Protein AF-A0A383C820-F1 (afdb_monomer_lite)

Foldseek 3Di:
DVVVVVVVVVVVVVVVVCVVPPPDDPPDDDDDDDDDDDDDDDDDDPDDDDDDDPPPDPDPPPPPDFDPDPDQDDAQHKDFAADDPFFDFDFPDPDPPGDRPDGHDHGDIDGRHDDDDDD

Organism: NCBI:txid408172

Sequence (119 aa):
LIVVVLLAFAAAGVWSYIVVTRPAAIQQPTVTPVLLVITPERTSTTVIDVPISDTPVPLQTPTFPPPPAGSLIKTGSYVQVVNTVGGLRLRYEPNLESEVNYLALDYEVFVVQKGPREA

Radius of gyration: 33.17 Å; chains: 1; bounding box: 66×26×99 Å

Secondary structure (DSSP, 8-state):
-HHHHHHHHHHHHHHHHHHHHSPPPP-----PPP----PPPPP--------------------PPPPPTT-S--TT-EEE--S-SS-EEEESSSSTTS-EEEEEPTT-EEE--------

Structure (mmCIF, N/CA/C/O backbone):
data_AF-A0A383C820-F1
#
_entry.id   AF-A0A383C820-F1
#
loop_
_atom_site.group_PDB
_atom_site.id
_atom_site.type_symbol
_atom_site.label_atom_id
_atom_site.label_alt_id
_atom_site.label_comp_id
_atom_site.label_asym_id
_atom_site.label_entity_id
_atom_site.label_seq_id
_atom_site.pdbx_PDB_ins_code
_atom_site.Cartn_x
_atom_site.Cartn_y
_atom_site.Cartn_z
_atom_site.occupancy
_atom_site.B_iso_or_equiv
_atom_site.auth_seq_id
_atom_site.auth_comp_id
_atom_site.auth_asym_id
_atom_site.auth_atom_id
_atom_site.pdbx_PDB_model_num
ATOM 1 N N . LEU A 1 1 ? 37.724 -11.393 -59.179 1.00 87.00 1 LEU A N 1
ATOM 2 C CA . LEU A 1 1 ? 38.737 -10.892 -58.218 1.00 87.00 1 LEU A CA 1
ATOM 3 C C . LEU A 1 1 ? 38.565 -9.397 -57.926 1.00 87.00 1 LEU A C 1
ATOM 5 O O . LEU A 1 1 ? 38.283 -9.061 -56.790 1.00 87.00 1 LEU A O 1
ATOM 9 N N . ILE A 1 2 ? 38.646 -8.513 -58.931 1.00 91.94 2 ILE A N 1
ATOM 10 C CA . ILE A 1 2 ? 38.579 -7.043 -58.751 1.00 91.94 2 ILE A CA 1
ATOM 11 C C . ILE A 1 2 ? 37.302 -6.582 -58.027 1.00 91.94 2 ILE A C 1
ATOM 13 O O . ILE A 1 2 ? 37.380 -5.834 -57.061 1.00 91.94 2 ILE A O 1
ATOM 17 N N . VAL A 1 3 ? 36.133 -7.090 -58.429 1.00 92.69 3 VAL A N 1
ATOM 18 C CA . VAL A 1 3 ? 34.845 -6.751 -57.790 1.00 92.69 3 VAL A CA 1
ATOM 19 C C . VAL A 1 3 ? 34.809 -7.164 -56.314 1.00 92.69 3 VAL A C 1
ATOM 21 O O . VAL A 1 3 ? 34.315 -6.424 -55.474 1.00 92.69 3 VAL A O 1
ATOM 24 N N . VAL A 1 4 ? 35.388 -8.321 -55.983 1.00 93.88 4 VAL A N 1
ATOM 25 C CA . VAL A 1 4 ? 35.444 -8.833 -54.604 1.00 93.88 4 VAL A CA 1
ATOM 26 C C . VAL A 1 4 ? 36.333 -7.944 -53.734 1.00 93.88 4 VAL A C 1
ATOM 28 O 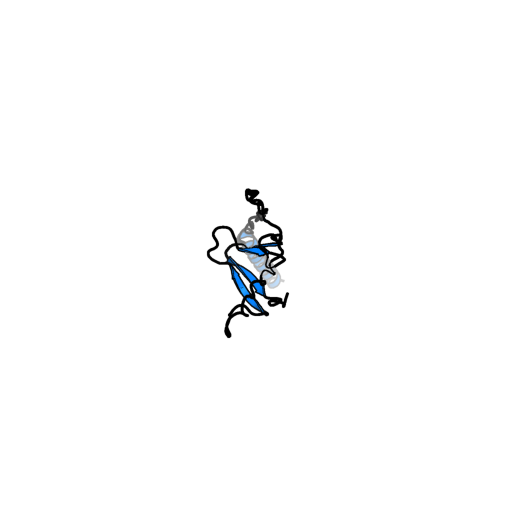O . VAL A 1 4 ? 35.972 -7.632 -52.604 1.00 93.88 4 VAL A O 1
ATOM 31 N N . VAL A 1 5 ? 37.461 -7.478 -54.279 1.00 95.88 5 VAL A N 1
ATOM 32 C CA . VAL A 1 5 ? 38.366 -6.550 -53.586 1.00 95.88 5 VAL A CA 1
ATOM 33 C C . VAL A 1 5 ? 37.680 -5.204 -53.336 1.00 95.88 5 VAL A C 1
ATOM 35 O O . VAL A 1 5 ? 37.741 -4.692 -52.221 1.00 95.88 5 VAL A O 1
ATOM 38 N N . LEU A 1 6 ? 36.961 -4.660 -54.323 1.00 95.06 6 LEU A N 1
ATOM 39 C CA . LEU A 1 6 ? 36.215 -3.406 -54.160 1.00 95.06 6 LEU A CA 1
ATOM 40 C C . LEU A 1 6 ? 35.117 -3.508 -53.092 1.00 95.06 6 LEU A C 1
ATOM 42 O O . LEU A 1 6 ? 34.979 -2.602 -52.272 1.00 95.06 6 LEU A O 1
ATOM 46 N N . LEU A 1 7 ? 34.379 -4.622 -53.055 1.00 95.38 7 LEU A N 1
ATOM 47 C CA . LEU A 1 7 ? 33.364 -4.862 -52.025 1.00 95.38 7 LEU A CA 1
ATOM 48 C C . LEU A 1 7 ? 33.977 -4.974 -50.623 1.00 95.38 7 LEU A C 1
ATOM 50 O O . LEU A 1 7 ? 33.410 -4.441 -49.671 1.00 95.38 7 LEU A O 1
ATOM 54 N N . ALA A 1 8 ? 35.146 -5.607 -50.493 1.00 95.56 8 ALA A N 1
ATOM 55 C CA . ALA A 1 8 ? 35.850 -5.698 -49.216 1.00 95.56 8 ALA A CA 1
ATOM 56 C C . ALA A 1 8 ? 36.293 -4.316 -48.702 1.00 95.56 8 ALA A C 1
ATOM 58 O O . ALA A 1 8 ? 36.104 -4.012 -47.524 1.00 95.56 8 ALA A O 1
ATOM 59 N N . PHE A 1 9 ? 36.811 -3.450 -49.581 1.00 97.12 9 PHE A N 1
ATOM 60 C CA . PHE A 1 9 ? 37.170 -2.075 -49.212 1.00 97.12 9 PHE A CA 1
ATOM 61 C C . PHE A 1 9 ? 35.951 -1.233 -48.829 1.00 97.12 9 PHE A C 1
ATOM 63 O O . PHE A 1 9 ? 36.004 -0.501 -47.841 1.00 97.12 9 PHE A O 1
ATOM 70 N N . ALA A 1 10 ? 34.843 -1.367 -49.561 1.00 96.38 10 ALA A N 1
ATOM 71 C CA . ALA A 1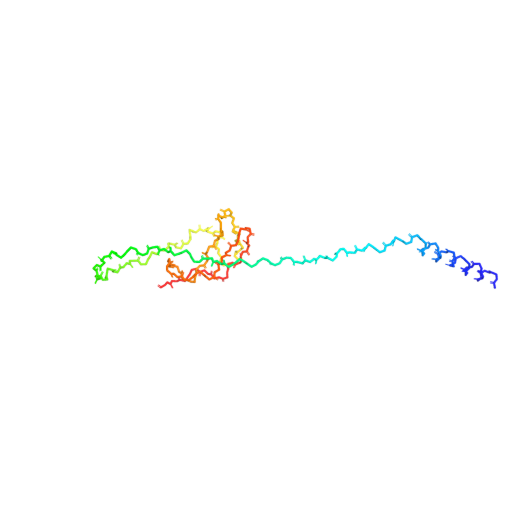 10 ? 33.595 -0.690 -49.219 1.00 96.38 10 ALA A CA 1
ATOM 72 C C . ALA A 1 10 ? 33.075 -1.141 -47.843 1.00 96.38 10 ALA A C 1
ATOM 74 O O . ALA A 1 10 ? 32.744 -0.303 -47.006 1.00 96.38 10 ALA A O 1
ATOM 75 N N . ALA A 1 11 ? 33.076 -2.450 -47.572 1.00 96.00 11 ALA A N 1
ATOM 76 C CA . ALA A 1 11 ? 32.654 -2.999 -46.285 1.00 96.00 11 ALA A CA 1
ATOM 77 C C . ALA A 1 11 ? 33.545 -2.516 -45.129 1.00 96.00 11 ALA A C 1
ATOM 79 O O . ALA A 1 11 ? 33.032 -2.112 -44.086 1.00 96.00 11 ALA A O 1
ATOM 80 N N . ALA A 1 12 ? 34.867 -2.491 -45.326 1.00 96.38 12 ALA A N 1
ATOM 81 C CA . ALA A 1 12 ? 35.808 -1.979 -44.334 1.00 96.38 12 ALA A CA 1
ATOM 82 C C . ALA A 1 12 ? 35.610 -0.477 -44.066 1.00 96.38 12 ALA A C 1
ATOM 84 O O . ALA A 1 12 ? 35.636 -0.049 -42.911 1.00 96.38 12 ALA A O 1
ATOM 85 N N . GLY A 1 13 ? 35.354 0.315 -45.113 1.00 96.44 13 GLY A N 1
ATOM 86 C CA . GLY A 1 13 ? 35.056 1.742 -44.989 1.00 96.44 13 GLY A CA 1
ATOM 87 C C . GLY A 1 13 ? 33.772 2.003 -44.199 1.00 96.44 13 GLY A C 1
ATOM 88 O O . GLY A 1 13 ? 33.776 2.803 -43.264 1.00 96.44 13 GLY A O 1
ATOM 89 N N . VAL A 1 14 ? 32.697 1.273 -44.513 1.00 95.50 14 VAL A N 1
ATOM 90 C CA . VAL A 1 14 ? 31.419 1.361 -43.787 1.00 95.50 14 VAL A CA 1
ATOM 91 C C . VAL A 1 14 ? 31.589 0.943 -42.326 1.00 95.50 14 VAL A C 1
ATOM 93 O O . VAL A 1 14 ? 31.106 1.634 -41.429 1.00 95.50 14 VAL A O 1
ATOM 96 N N . TRP A 1 15 ? 32.320 -0.141 -42.064 1.00 95.25 15 TRP A N 1
ATOM 97 C CA . TRP A 1 15 ? 32.590 -0.598 -40.701 1.00 95.25 15 TRP A CA 1
ATOM 98 C C . TRP A 1 15 ? 33.373 0.440 -39.892 1.00 95.25 15 TRP A C 1
ATOM 100 O O . TRP A 1 15 ? 32.999 0.765 -38.764 1.00 95.25 15 TRP A O 1
ATOM 110 N N . SER A 1 16 ? 34.423 1.014 -40.484 1.00 94.06 16 SER A N 1
ATOM 111 C CA . SER A 1 16 ? 35.210 2.074 -39.853 1.00 94.06 16 SER A CA 1
ATOM 112 C C . SER A 1 16 ? 34.361 3.307 -39.552 1.00 94.06 16 SER A C 1
ATOM 114 O O . SER A 1 16 ? 34.483 3.875 -38.469 1.00 94.06 16 SER A O 1
ATOM 116 N N . TYR A 1 17 ? 33.490 3.709 -40.480 1.00 94.62 17 TYR A N 1
ATOM 117 C CA . TYR A 1 17 ? 32.587 4.838 -40.276 1.00 94.62 17 TYR A CA 1
ATOM 118 C C . TYR A 1 17 ? 31.667 4.601 -39.072 1.00 94.62 17 TYR A C 1
ATOM 120 O O . TYR A 1 17 ? 31.634 5.428 -38.165 1.00 94.62 17 TYR A O 1
ATOM 128 N N . ILE A 1 18 ? 31.021 3.432 -38.995 1.00 92.12 18 ILE A N 1
ATOM 129 C CA . ILE A 1 18 ? 30.123 3.070 -37.886 1.00 92.12 18 ILE A CA 1
ATOM 130 C C . ILE A 1 18 ? 30.851 3.098 -36.535 1.00 92.12 18 ILE A C 1
ATOM 132 O O . ILE A 1 18 ? 30.307 3.595 -35.550 1.00 92.12 18 ILE A O 1
ATOM 136 N N . VAL A 1 19 ? 32.081 2.585 -36.464 1.00 89.19 19 VAL A N 1
ATOM 137 C CA . VAL A 1 19 ? 32.854 2.560 -35.209 1.00 89.19 19 VAL A CA 1
ATOM 138 C C . VAL A 1 19 ? 33.244 3.966 -34.746 1.00 89.19 19 VAL A C 1
ATOM 140 O O . VAL A 1 19 ? 33.298 4.200 -33.538 1.00 89.19 19 VAL A O 1
ATOM 143 N N . VAL A 1 20 ? 33.487 4.894 -35.676 1.00 91.12 20 VAL A N 1
ATOM 144 C CA . VAL A 1 20 ? 33.832 6.291 -35.368 1.00 91.12 20 VAL A CA 1
ATOM 145 C C . VAL A 1 20 ? 32.596 7.106 -34.993 1.00 91.12 20 VAL A C 1
ATOM 147 O O . VAL A 1 20 ? 32.666 7.934 -34.088 1.00 91.12 20 VAL A O 1
ATOM 150 N N . THR A 1 21 ? 31.461 6.880 -35.658 1.00 89.75 21 THR A N 1
ATOM 151 C CA . THR A 1 21 ? 30.247 7.681 -35.444 1.00 89.75 21 THR A CA 1
ATOM 152 C C . THR A 1 21 ? 29.303 7.107 -34.399 1.00 89.75 21 THR A C 1
ATOM 154 O O . THR A 1 21 ? 28.300 7.752 -34.088 1.00 89.75 21 THR A O 1
ATOM 157 N N . ARG A 1 22 ? 29.563 5.904 -33.865 1.00 84.56 22 ARG A N 1
ATOM 158 C CA . ARG A 1 22 ? 28.702 5.333 -32.824 1.00 84.56 22 ARG A CA 1
ATOM 159 C C . ARG A 1 22 ? 28.677 6.280 -31.614 1.00 84.56 22 ARG A C 1
ATOM 161 O O . ARG A 1 22 ? 29.741 6.612 -31.086 1.00 84.56 22 ARG A O 1
ATOM 168 N N . PRO A 1 23 ? 27.495 6.722 -31.159 1.00 77.62 23 PRO A N 1
ATOM 169 C CA . PRO A 1 23 ? 27.403 7.506 -29.940 1.00 77.62 23 PRO A CA 1
ATOM 170 C C . PRO A 1 23 ? 27.957 6.684 -28.772 1.00 77.62 23 PRO A C 1
ATOM 172 O O . PRO A 1 23 ? 27.758 5.467 -28.704 1.00 77.62 23 PRO A O 1
ATOM 175 N N . ALA A 1 24 ? 28.685 7.342 -27.867 1.00 76.56 24 ALA A N 1
ATOM 176 C CA . ALA A 1 24 ? 29.143 6.706 -26.640 1.00 76.56 24 ALA A CA 1
ATOM 177 C C . ALA A 1 24 ? 27.934 6.106 -25.909 1.00 76.56 24 ALA A C 1
ATOM 179 O O . ALA A 1 24 ? 26.873 6.731 -25.853 1.00 76.56 24 ALA A O 1
ATOM 180 N N . ALA A 1 25 ? 28.089 4.890 -25.375 1.00 75.00 25 ALA A N 1
ATOM 181 C CA . ALA A 1 25 ? 27.056 4.288 -24.545 1.00 75.00 25 ALA A CA 1
ATOM 182 C C . ALA A 1 25 ? 26.701 5.286 -23.439 1.00 75.00 25 ALA A C 1
ATOM 184 O O . ALA A 1 25 ? 27.583 5.723 -22.695 1.00 75.00 25 ALA A O 1
ATOM 185 N N . ILE A 1 26 ? 25.431 5.688 -23.376 1.00 71.81 26 ILE A N 1
ATOM 186 C CA . ILE A 1 26 ? 24.963 6.561 -22.308 1.00 71.81 26 ILE A CA 1
ATOM 187 C C . ILE A 1 26 ? 25.214 5.801 -21.011 1.00 71.81 26 ILE A C 1
ATOM 189 O O . ILE A 1 26 ? 24.703 4.695 -20.829 1.00 71.81 26 ILE A O 1
ATOM 193 N N . GLN A 1 27 ? 26.061 6.359 -20.145 1.00 69.44 27 GLN A N 1
ATOM 194 C CA . GLN A 1 27 ? 26.239 5.828 -18.803 1.00 69.44 27 GLN A CA 1
ATOM 195 C C . GLN A 1 27 ? 24.883 5.939 -18.119 1.00 69.44 27 GLN A C 1
ATOM 197 O O . GLN A 1 27 ? 24.437 7.035 -17.787 1.00 69.44 27 GLN A O 1
ATOM 202 N N . GLN A 1 28 ? 24.197 4.807 -17.981 1.00 73.94 28 GLN A N 1
ATOM 203 C CA . GLN A 1 28 ? 22.963 4.752 -17.221 1.00 73.94 28 GLN A CA 1
ATOM 204 C C . GLN A 1 28 ? 23.336 5.110 -15.775 1.00 73.94 28 GLN A C 1
ATOM 206 O O . GLN A 1 28 ? 24.180 4.419 -15.197 1.00 73.94 28 GLN A O 1
ATOM 211 N N . PRO A 1 29 ? 22.786 6.184 -15.189 1.00 72.44 29 PRO A N 1
ATOM 212 C CA . PRO A 1 29 ? 23.069 6.503 -13.801 1.00 72.44 29 PRO A CA 1
ATOM 213 C C . PRO A 1 29 ? 22.591 5.344 -12.921 1.00 72.44 29 PRO A C 1
ATOM 215 O O . PRO A 1 29 ? 21.455 4.884 -13.043 1.00 72.44 29 PRO A O 1
ATOM 218 N N . THR A 1 30 ? 23.464 4.858 -12.040 1.00 78.75 30 THR A N 1
ATOM 219 C CA . THR A 1 30 ? 23.090 3.882 -11.015 1.00 78.75 30 THR A CA 1
ATOM 220 C C . THR A 1 30 ? 22.119 4.555 -10.051 1.00 78.75 30 THR A C 1
ATOM 222 O O . THR A 1 30 ? 22.505 5.437 -9.287 1.00 78.75 30 THR A O 1
ATOM 225 N N . VAL A 1 31 ? 20.845 4.167 -10.106 1.00 77.25 31 VAL A N 1
ATOM 226 C CA . VAL A 1 31 ? 19.815 4.674 -9.195 1.00 77.25 31 VAL A CA 1
ATOM 227 C C . VAL A 1 31 ? 19.867 3.860 -7.904 1.00 77.25 31 VAL A C 1
ATOM 229 O O . VAL A 1 31 ? 19.576 2.665 -7.914 1.00 77.25 31 VAL A O 1
ATOM 232 N N . THR A 1 32 ? 20.232 4.498 -6.792 1.00 83.12 32 THR A N 1
ATOM 233 C CA . THR A 1 32 ? 20.161 3.885 -5.458 1.00 83.12 32 THR A CA 1
ATOM 234 C C . THR A 1 32 ? 18.760 4.109 -4.879 1.00 83.12 32 THR A C 1
ATOM 236 O O . THR A 1 32 ? 18.378 5.265 -4.685 1.00 83.12 32 THR A O 1
ATOM 239 N N . PRO A 1 33 ? 17.971 3.057 -4.595 1.00 76.19 33 PRO A N 1
ATOM 240 C CA . PRO A 1 33 ? 16.674 3.225 -3.948 1.00 76.19 33 PRO A CA 1
ATOM 241 C C . PRO A 1 33 ? 16.852 3.677 -2.490 1.00 76.19 33 PRO A C 1
ATOM 243 O O . PRO A 1 33 ? 17.682 3.132 -1.763 1.00 76.19 33 PRO A O 1
ATOM 246 N N . VAL A 1 34 ? 16.052 4.652 -2.051 1.00 83.00 34 VAL A N 1
ATOM 247 C CA . VAL A 1 34 ? 15.949 5.055 -0.639 1.00 83.00 34 VAL A CA 1
ATOM 248 C C . VAL A 1 34 ? 14.751 4.339 -0.024 1.00 83.00 34 VAL A C 1
ATOM 250 O O . VAL A 1 34 ? 13.624 4.514 -0.481 1.00 83.00 34 VAL A O 1
ATOM 253 N N . LEU A 1 35 ? 14.995 3.538 1.014 1.00 79.19 35 LEU A N 1
ATOM 254 C CA . LEU A 1 35 ? 13.952 2.895 1.811 1.00 79.19 35 LEU A CA 1
ATOM 255 C C . LEU A 1 35 ? 13.732 3.703 3.097 1.00 79.19 35 LEU A C 1
ATOM 257 O O . LEU A 1 35 ? 14.631 3.783 3.932 1.00 79.19 35 LEU A O 1
ATOM 261 N N . LEU A 1 36 ? 12.541 4.282 3.261 1.00 82.44 36 LEU A N 1
ATOM 262 C CA . LEU A 1 36 ? 12.117 4.949 4.493 1.00 82.44 36 LEU A CA 1
ATOM 263 C C . LEU A 1 36 ? 11.177 4.018 5.268 1.00 82.44 36 LEU A C 1
ATOM 265 O O . LEU A 1 36 ? 10.077 3.727 4.807 1.00 82.44 36 LEU A O 1
ATOM 269 N N . VAL A 1 37 ? 11.607 3.562 6.445 1.00 81.06 37 VAL A N 1
ATOM 270 C CA . VAL A 1 37 ? 10.762 2.797 7.372 1.00 81.06 37 VAL A CA 1
ATOM 271 C C . VAL A 1 37 ? 10.200 3.765 8.408 1.00 81.06 37 VAL A C 1
ATOM 273 O O . VAL A 1 37 ? 10.955 4.337 9.191 1.00 81.06 37 VAL A O 1
ATOM 276 N N . ILE A 1 38 ? 8.882 3.964 8.402 1.00 76.50 38 ILE A N 1
ATOM 277 C CA . ILE A 1 38 ? 8.180 4.775 9.403 1.00 76.50 38 ILE A CA 1
ATOM 278 C C . ILE A 1 38 ? 7.605 3.818 10.445 1.00 76.50 38 ILE A C 1
ATOM 280 O O . ILE A 1 38 ? 6.656 3.087 10.169 1.00 76.50 38 ILE A O 1
ATOM 284 N N . THR A 1 39 ? 8.179 3.813 11.645 1.00 80.31 39 THR A N 1
ATOM 285 C CA . THR A 1 39 ? 7.609 3.083 12.781 1.00 80.31 39 THR A CA 1
ATOM 286 C C . THR A 1 39 ? 6.509 3.942 13.408 1.00 80.31 39 THR A C 1
ATOM 288 O O . THR A 1 39 ? 6.788 5.085 13.774 1.00 80.31 39 THR A O 1
ATOM 291 N N . PRO A 1 40 ? 5.267 3.448 13.552 1.00 69.06 40 PRO A N 1
ATOM 292 C CA . PRO A 1 40 ? 4.223 4.203 14.232 1.00 69.06 40 PRO A CA 1
ATOM 293 C C . PRO A 1 40 ? 4.568 4.347 15.721 1.00 69.06 40 PRO A C 1
ATOM 295 O O . PRO A 1 40 ? 4.711 3.353 16.433 1.00 69.06 40 PRO A O 1
ATOM 298 N N . GLU A 1 41 ? 4.686 5.582 16.208 1.00 74.75 41 GLU A N 1
ATOM 299 C CA . GLU A 1 41 ? 4.826 5.840 17.643 1.00 74.75 41 GLU A CA 1
ATOM 300 C C . GLU A 1 41 ? 3.488 5.628 18.363 1.00 74.75 41 GLU A C 1
ATOM 302 O O . GLU A 1 41 ? 2.423 6.052 17.900 1.00 74.75 41 GLU A O 1
ATOM 307 N N . ARG A 1 42 ? 3.540 4.976 19.530 1.00 61.16 42 ARG A N 1
ATOM 308 C CA . ARG A 1 42 ? 2.402 4.898 20.450 1.00 61.16 42 ARG A CA 1
ATOM 309 C C . ARG A 1 42 ? 2.328 6.211 21.227 1.00 61.16 42 ARG A C 1
ATOM 311 O O . ARG A 1 42 ? 3.229 6.526 21.999 1.00 61.16 42 ARG A O 1
ATOM 318 N N . THR A 1 43 ? 1.254 6.973 21.050 1.00 66.12 43 THR A N 1
ATOM 319 C CA . THR A 1 43 ? 0.960 8.108 21.930 1.00 66.12 43 THR A CA 1
ATOM 320 C C . THR A 1 43 ? 0.483 7.559 23.272 1.00 66.12 43 THR A C 1
ATOM 322 O O . THR A 1 43 ? -0.520 6.853 23.321 1.00 66.12 43 THR A O 1
ATOM 325 N N . SER A 1 44 ? 1.205 7.855 24.354 1.00 55.19 44 SER A N 1
ATOM 326 C CA . SER A 1 44 ? 0.748 7.534 25.707 1.00 55.19 44 SER A CA 1
ATOM 327 C C . SER A 1 44 ? -0.439 8.433 26.048 1.00 55.19 44 SER A C 1
ATOM 329 O O . SER A 1 44 ? -0.288 9.648 26.176 1.00 55.19 44 SER A O 1
ATOM 331 N N . THR A 1 45 ? -1.634 7.856 26.142 1.00 69.06 45 THR A N 1
ATOM 332 C CA . THR A 1 45 ? -2.798 8.547 26.694 1.00 69.06 45 THR A CA 1
ATOM 333 C C . THR A 1 45 ? -2.661 8.542 28.212 1.00 69.06 45 THR A C 1
ATOM 335 O O . THR A 1 45 ? -2.576 7.478 28.821 1.00 69.06 45 THR A O 1
ATOM 338 N N . THR A 1 46 ? -2.621 9.722 28.835 1.00 63.28 46 THR A N 1
ATOM 339 C CA . THR A 1 46 ? -2.670 9.843 30.297 1.00 63.28 46 THR A CA 1
ATOM 340 C C . THR A 1 46 ? -3.968 9.220 30.797 1.00 63.28 46 THR A C 1
ATOM 342 O O . THR A 1 46 ? -5.044 9.787 30.608 1.00 63.28 46 THR A O 1
ATOM 345 N N . VAL A 1 47 ? -3.866 8.050 31.424 1.00 65.88 47 VAL A N 1
ATOM 346 C CA . VAL A 1 47 ? -4.986 7.415 32.119 1.00 65.88 47 VAL A CA 1
ATOM 347 C C . VAL A 1 47 ? -5.246 8.233 33.379 1.00 65.88 47 VAL A C 1
ATOM 349 O O . VAL A 1 47 ? -4.453 8.216 34.319 1.00 65.88 47 VAL A O 1
ATOM 352 N N . ILE A 1 48 ? -6.324 9.013 33.373 1.00 68.81 48 ILE A N 1
ATOM 353 C CA . ILE A 1 48 ? -6.848 9.633 34.589 1.00 68.81 48 ILE A CA 1
ATOM 354 C C . ILE A 1 48 ? -7.653 8.543 35.289 1.00 68.81 48 ILE A C 1
ATOM 356 O O . ILE A 1 48 ? -8.695 8.129 34.785 1.00 68.81 48 ILE A O 1
ATOM 360 N N . ASP A 1 49 ? -7.139 8.063 36.418 1.00 57.44 49 ASP A N 1
ATOM 361 C CA . ASP A 1 49 ? -7.797 7.057 37.249 1.00 57.44 49 ASP A CA 1
ATOM 362 C C . ASP A 1 49 ? -9.015 7.702 37.931 1.00 57.44 49 ASP A C 1
ATOM 364 O O . ASP A 1 49 ? -8.915 8.363 38.967 1.00 57.44 49 ASP A O 1
ATOM 368 N N . VAL A 1 50 ? -10.171 7.620 37.271 1.00 67.69 50 VAL A N 1
ATOM 369 C CA . VAL A 1 50 ? -11.464 7.951 37.871 1.00 67.69 50 VAL A CA 1
ATOM 370 C C . VAL A 1 50 ? -12.004 6.650 38.459 1.00 67.69 50 VAL A C 1
ATOM 372 O O . VAL A 1 50 ? -12.117 5.682 37.708 1.00 67.69 50 VAL A O 1
ATOM 375 N N . PRO A 1 51 ? -12.369 6.592 39.754 1.00 62.44 51 PRO A N 1
ATOM 376 C CA . PRO A 1 51 ? -12.966 5.394 40.328 1.00 62.44 51 PRO A CA 1
ATOM 377 C C . PRO A 1 51 ? -14.299 5.108 39.626 1.00 62.44 51 PRO A C 1
ATOM 379 O O . PRO A 1 51 ? -15.317 5.750 39.895 1.00 62.44 51 PRO A O 1
ATOM 382 N N . ILE A 1 52 ? -14.280 4.154 38.698 1.00 64.12 52 ILE A N 1
ATOM 383 C CA . ILE A 1 52 ? -15.472 3.607 38.062 1.00 64.12 52 ILE A CA 1
ATOM 384 C C . ILE A 1 52 ? -16.062 2.547 38.991 1.00 64.12 52 ILE A C 1
ATOM 386 O O . ILE A 1 52 ? -15.393 1.620 39.439 1.00 64.12 52 ILE A O 1
ATOM 390 N N . SER A 1 53 ? -17.332 2.721 39.348 1.00 65.50 53 SER A N 1
ATOM 391 C CA . SER A 1 53 ? -18.105 1.674 40.003 1.00 65.50 53 SER A CA 1
ATOM 392 C C . SER A 1 53 ? -18.427 0.625 38.941 1.00 65.50 53 SER A C 1
ATOM 394 O O . SER A 1 53 ? -19.245 0.885 38.058 1.00 65.50 53 SER A O 1
ATOM 396 N N . ASP A 1 54 ? -17.763 -0.531 39.009 1.00 58.28 54 ASP A N 1
ATOM 397 C CA . ASP A 1 54 ? -17.974 -1.679 38.120 1.00 58.28 54 ASP A CA 1
ATOM 398 C C . ASP A 1 54 ? -19.354 -2.311 38.357 1.00 58.28 54 ASP A C 1
ATOM 400 O O . ASP A 1 54 ? -19.505 -3.391 38.928 1.00 58.28 54 ASP A O 1
ATOM 404 N N . THR A 1 55 ? -20.402 -1.628 37.906 1.00 67.94 55 THR A N 1
ATOM 405 C CA . THR A 1 55 ? -21.617 -2.309 37.471 1.00 67.94 55 THR A CA 1
ATOM 406 C C . THR A 1 55 ? -21.467 -2.496 35.965 1.00 67.94 55 THR A C 1
ATOM 408 O O . THR A 1 55 ? -21.454 -1.486 35.258 1.00 67.94 55 THR A O 1
ATOM 411 N N . PRO A 1 56 ? -21.327 -3.729 35.439 1.00 56.50 56 PRO A N 1
ATOM 412 C CA . PRO A 1 56 ? -21.289 -3.957 34.002 1.00 56.50 56 PRO A CA 1
ATOM 413 C C . PRO A 1 56 ? -22.657 -3.588 33.425 1.00 56.50 56 PRO A C 1
ATOM 415 O O . PRO A 1 56 ? -23.582 -4.397 33.373 1.00 56.50 56 PRO A O 1
ATOM 418 N N . VAL A 1 57 ? -22.809 -2.329 33.025 1.00 65.75 57 VAL A N 1
ATOM 419 C CA . VAL A 1 57 ? -23.889 -1.923 32.138 1.00 65.75 57 VAL A CA 1
ATOM 420 C C . VAL A 1 57 ? -23.546 -2.559 30.794 1.00 65.75 57 VAL A C 1
ATOM 422 O O . VAL A 1 57 ? -22.439 -2.325 30.307 1.00 65.75 57 VAL A O 1
ATOM 425 N N . PRO A 1 58 ? -24.423 -3.382 30.194 1.00 58.09 58 PRO A N 1
ATOM 426 C CA . PRO A 1 58 ? -24.199 -3.882 28.848 1.00 58.09 58 PRO A CA 1
ATOM 427 C C . PRO A 1 58 ? -24.119 -2.675 27.915 1.00 58.09 58 PRO A C 1
ATOM 429 O O . PRO A 1 58 ? -25.132 -2.079 27.543 1.00 58.09 58 PRO A O 1
ATOM 432 N N . LEU A 1 59 ? -22.895 -2.262 27.594 1.00 61.50 59 LEU A N 1
ATOM 433 C CA . LEU A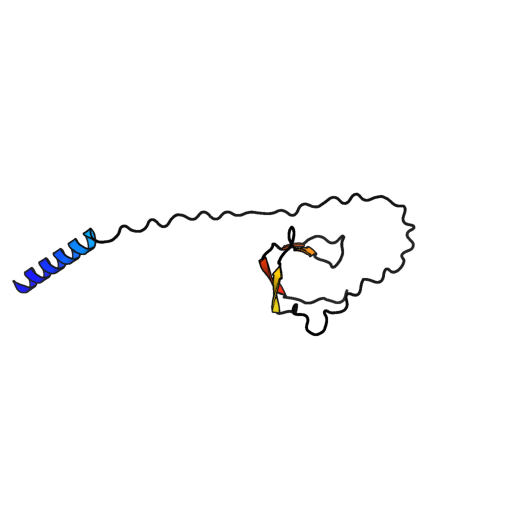 1 59 ? -22.659 -1.233 26.606 1.00 61.50 59 LEU A CA 1
ATOM 434 C C . LEU A 1 59 ? -23.027 -1.873 25.276 1.00 61.50 59 LEU A C 1
ATOM 436 O O . LEU A 1 59 ? -22.406 -2.848 24.857 1.00 61.50 59 LEU A O 1
ATOM 440 N N . GLN A 1 60 ? -24.092 -1.373 24.657 1.00 57.50 60 GLN A N 1
ATOM 441 C CA . GLN A 1 60 ? -24.461 -1.791 23.315 1.00 57.50 60 GLN A CA 1
ATOM 442 C C . GLN A 1 60 ? -23.235 -1.569 22.431 1.00 57.50 60 GLN A C 1
ATOM 444 O O . GLN A 1 60 ? -22.787 -0.429 22.282 1.00 57.50 60 GLN A O 1
ATOM 449 N N . THR A 1 61 ? -22.668 -2.649 21.889 1.00 58.50 61 THR A N 1
ATOM 450 C CA . THR A 1 61 ? -21.629 -2.549 20.867 1.00 58.50 61 THR A CA 1
ATOM 451 C C . THR A 1 61 ? -22.167 -1.600 19.804 1.00 58.50 61 THR A C 1
ATOM 453 O O . THR A 1 61 ? -23.279 -1.847 19.317 1.00 58.50 61 THR A O 1
ATOM 456 N N . PRO A 1 62 ? -21.468 -0.495 19.479 1.00 53.12 62 PRO A N 1
ATOM 457 C CA . PRO A 1 62 ? -21.945 0.437 18.475 1.00 53.12 62 PRO A CA 1
ATOM 458 C C . PRO A 1 62 ? -22.152 -0.351 17.187 1.00 53.12 62 PRO A C 1
ATOM 460 O O . PRO A 1 62 ? -21.204 -0.762 16.520 1.00 53.12 62 PRO A O 1
ATOM 463 N N . THR A 1 63 ? -23.418 -0.625 16.881 1.00 55.19 63 THR A N 1
ATOM 464 C CA . THR A 1 63 ? -23.796 -1.322 15.665 1.00 55.19 63 THR A CA 1
ATOM 465 C C . THR A 1 63 ? -23.650 -0.277 14.583 1.00 55.19 63 THR A C 1
ATOM 467 O O . THR A 1 63 ? -24.534 0.557 14.391 1.00 55.19 63 THR A O 1
ATOM 470 N N . PHE A 1 64 ? -22.486 -0.249 13.936 1.00 54.50 64 PHE A N 1
ATOM 471 C CA . PHE A 1 64 ? -22.343 0.545 12.731 1.00 54.50 64 PHE A CA 1
ATOM 472 C C . PHE A 1 64 ? -23.346 -0.019 11.728 1.00 54.50 64 PHE A C 1
ATOM 474 O O . PHE A 1 64 ? -23.230 -1.196 11.369 1.00 54.50 64 PHE A O 1
ATOM 481 N N . PRO A 1 65 ? -24.355 0.767 11.308 1.00 59.12 65 PRO A N 1
ATOM 482 C CA . PRO A 1 65 ? -25.263 0.300 10.284 1.00 59.12 65 PRO A CA 1
ATOM 483 C C . PRO A 1 65 ? -24.416 -0.083 9.067 1.00 59.12 65 PRO A C 1
ATOM 485 O O . PRO A 1 65 ? -23.420 0.598 8.782 1.00 59.12 65 PRO A O 1
ATOM 488 N N . PRO A 1 66 ? -24.765 -1.175 8.364 1.00 61.50 66 PRO A N 1
ATOM 489 C CA . PRO A 1 66 ? -24.064 -1.535 7.147 1.00 61.50 66 PRO A CA 1
ATOM 490 C C . PRO A 1 66 ? -23.985 -0.300 6.240 1.00 61.50 66 PRO A C 1
ATOM 492 O O . PRO A 1 66 ? -24.938 0.490 6.211 1.00 61.50 66 PRO A O 1
ATOM 495 N N . PRO A 1 67 ? -22.854 -0.096 5.536 1.00 63.22 67 PRO A N 1
ATOM 496 C CA . PRO A 1 67 ? -22.674 1.069 4.685 1.00 63.22 67 PRO A CA 1
ATOM 497 C C . PRO A 1 67 ? -23.918 1.276 3.810 1.00 63.22 67 PRO A C 1
ATOM 499 O O . PRO A 1 67 ? -24.435 0.280 3.289 1.00 63.22 67 PRO A O 1
ATOM 502 N N . PRO A 1 68 ? -24.410 2.520 3.644 1.00 66.75 68 PRO A N 1
ATOM 503 C CA . PRO A 1 68 ? -25.627 2.796 2.889 1.00 66.75 68 PRO A CA 1
ATOM 504 C C . PRO A 1 68 ? -25.638 2.061 1.548 1.00 66.75 68 PRO A C 1
ATOM 506 O O . PRO A 1 68 ? -24.590 1.903 0.911 1.00 66.75 68 PRO A O 1
ATOM 509 N N . ALA A 1 69 ? -26.812 1.614 1.099 1.00 58.41 69 ALA A N 1
ATOM 510 C CA . ALA A 1 69 ? -26.951 0.986 -0.210 1.00 58.41 69 ALA A CA 1
ATOM 511 C C . ALA A 1 69 ? -26.371 1.921 -1.289 1.00 58.41 69 ALA A C 1
ATOM 513 O O . ALA A 1 69 ? -26.854 3.032 -1.480 1.00 58.41 69 ALA A O 1
ATOM 514 N N . GLY A 1 70 ? -25.290 1.485 -1.947 1.00 61.31 70 GLY A N 1
ATOM 515 C CA . GLY A 1 70 ? -24.510 2.327 -2.865 1.00 61.31 70 GLY A CA 1
ATOM 516 C C . GLY A 1 70 ? -23.138 2.771 -2.346 1.00 61.31 70 GLY A C 1
ATOM 517 O O . GLY A 1 70 ? -22.434 3.467 -3.071 1.00 61.31 70 GLY A O 1
ATOM 518 N N . SER A 1 71 ? -22.717 2.342 -1.150 1.00 70.19 71 SER A N 1
ATOM 519 C CA . SER A 1 71 ? -21.346 2.558 -0.671 1.00 70.19 71 SER A CA 1
ATOM 520 C C . SER A 1 71 ? -20.325 2.092 -1.710 1.00 70.19 71 SER A C 1
ATOM 522 O O . SER A 1 71 ? -20.413 0.977 -2.229 1.00 70.19 71 SER A O 1
ATOM 524 N N . LEU A 1 72 ? -19.354 2.953 -2.007 1.00 73.19 72 LEU A N 1
ATOM 525 C CA . LEU A 1 72 ? -18.284 2.689 -2.972 1.00 73.19 72 LEU A CA 1
ATOM 526 C C . LEU A 1 72 ? -17.253 1.683 -2.427 1.00 73.19 72 LEU A C 1
ATOM 528 O O . LEU A 1 72 ? -16.524 1.051 -3.194 1.00 73.19 72 LEU A O 1
ATOM 532 N N . ILE A 1 73 ? -17.221 1.498 -1.104 1.00 82.69 73 ILE A N 1
ATOM 533 C CA . ILE A 1 73 ? -16.302 0.593 -0.414 1.00 82.69 73 ILE A CA 1
ATOM 534 C C . ILE A 1 73 ? -16.988 -0.766 -0.262 1.00 82.69 73 ILE A C 1
ATOM 536 O O . ILE A 1 73 ? -17.791 -0.982 0.648 1.00 82.69 73 ILE A O 1
ATOM 540 N N . LYS A 1 74 ? -16.688 -1.678 -1.188 1.00 85.19 74 LYS A N 1
ATOM 541 C CA . LYS A 1 74 ? -17.183 -3.059 -1.221 1.00 85.19 74 LYS A CA 1
ATOM 542 C C . LYS A 1 74 ? -16.018 -4.003 -1.465 1.00 85.19 74 LYS A C 1
ATOM 544 O O . LYS A 1 74 ? -14.968 -3.577 -1.930 1.00 85.19 74 LYS A O 1
ATOM 549 N N . THR A 1 75 ? -16.199 -5.289 -1.185 1.00 88.12 75 THR A N 1
ATOM 550 C CA . THR A 1 75 ? -15.200 -6.300 -1.546 1.00 88.12 75 THR A CA 1
ATOM 551 C C . THR A 1 75 ? -14.877 -6.235 -3.041 1.00 88.12 75 THR A C 1
ATOM 553 O O . THR A 1 75 ? -15.781 -6.154 -3.869 1.00 88.12 75 THR A O 1
ATOM 556 N N . GLY A 1 76 ? -13.588 -6.243 -3.375 1.00 88.75 76 GLY A N 1
ATOM 557 C CA . GLY A 1 76 ? -13.066 -6.055 -4.727 1.00 88.75 76 GLY A CA 1
ATOM 558 C C . GLY A 1 76 ? -12.871 -4.593 -5.141 1.00 88.75 76 GLY A C 1
ATOM 559 O O . GLY A 1 76 ? -12.195 -4.349 -6.136 1.00 88.75 76 GLY A O 1
ATOM 560 N N . SER A 1 77 ? -13.404 -3.619 -4.394 1.00 89.62 77 SER A N 1
ATOM 561 C CA . SER A 1 77 ? -13.157 -2.201 -4.671 1.00 89.62 77 SER A CA 1
ATOM 562 C C . SER A 1 77 ? -11.708 -1.828 -4.373 1.00 89.62 77 SER A C 1
ATOM 564 O O . SER A 1 77 ? -11.122 -2.285 -3.388 1.00 89.62 77 SER A O 1
ATOM 566 N N . TYR A 1 78 ? -11.174 -0.923 -5.191 1.00 92.19 78 TYR A N 1
ATOM 567 C CA . TYR A 1 78 ? -9.951 -0.190 -4.894 1.00 92.19 78 TYR A CA 1
ATOM 568 C C . TYR A 1 78 ? -10.311 1.098 -4.159 1.00 92.19 78 TYR A C 1
ATOM 570 O O . TYR A 1 78 ? -11.185 1.844 -4.602 1.00 92.19 78 TYR A O 1
ATOM 578 N N . VAL A 1 79 ? -9.650 1.349 -3.036 1.00 91.88 79 VAL A N 1
ATOM 579 C CA . VAL A 1 79 ? -9.835 2.554 -2.222 1.00 91.88 79 VAL A CA 1
ATOM 580 C C . VAL A 1 79 ? -8.500 3.257 -2.060 1.00 91.88 79 VAL A C 1
ATOM 582 O O . VAL A 1 79 ? -7.482 2.600 -1.864 1.00 91.88 79 VAL A O 1
ATOM 585 N N . GLN A 1 80 ? -8.504 4.583 -2.154 1.00 92.94 80 GLN A N 1
ATOM 586 C CA . GLN A 1 80 ? -7.312 5.399 -1.964 1.00 92.94 80 GLN A CA 1
ATOM 587 C C . GLN A 1 80 ? -7.436 6.204 -0.675 1.00 92.94 80 GLN A C 1
ATOM 589 O O . GLN A 1 80 ? -8.472 6.824 -0.423 1.00 92.94 80 GLN A O 1
ATOM 594 N N . VAL A 1 81 ? -6.374 6.208 0.124 1.00 91.62 81 VAL A N 1
ATOM 595 C CA . VAL A 1 81 ? -6.251 7.093 1.283 1.00 91.62 81 VAL A CA 1
ATOM 596 C C . VAL A 1 81 ? -5.830 8.470 0.784 1.00 91.62 81 VAL A C 1
ATOM 598 O O . VAL A 1 81 ? -4.864 8.587 0.039 1.00 91.62 81 VAL A O 1
ATOM 601 N N . VAL A 1 82 ? -6.563 9.519 1.147 1.00 92.81 82 VAL A N 1
ATOM 602 C CA . VAL A 1 82 ? -6.275 10.891 0.706 1.00 92.81 82 VAL A CA 1
ATOM 603 C C . VAL A 1 82 ? -6.499 11.876 1.845 1.00 92.81 82 VAL A C 1
ATOM 605 O O . VAL A 1 82 ? -7.396 11.680 2.666 1.00 92.81 82 VAL A O 1
ATOM 608 N N . ASN A 1 83 ? -5.731 12.968 1.840 1.00 91.38 83 ASN A N 1
ATOM 609 C CA . ASN A 1 83 ? -5.879 14.105 2.751 1.00 91.38 83 ASN A CA 1
ATOM 610 C C . ASN A 1 83 ? -5.837 13.720 4.241 1.00 91.38 83 ASN A C 1
ATOM 612 O O . ASN A 1 83 ? -6.640 14.223 5.034 1.00 91.38 83 ASN A O 1
ATOM 616 N N . THR A 1 84 ? -4.918 12.837 4.639 1.00 88.94 84 THR A N 1
ATOM 617 C CA . THR A 1 84 ? -4.740 12.462 6.046 1.00 88.94 84 THR A CA 1
ATOM 618 C C . THR A 1 84 ? -3.539 13.190 6.654 1.00 88.94 84 THR A C 1
ATOM 620 O O . THR A 1 84 ? -2.439 13.205 6.117 1.00 88.94 84 THR A O 1
ATOM 623 N N . VAL A 1 85 ? -3.716 13.799 7.829 1.00 81.75 85 VAL A N 1
ATOM 624 C CA . VAL A 1 85 ? -2.669 14.600 8.505 1.00 81.75 85 VAL A CA 1
ATOM 625 C C . VAL A 1 85 ? -1.724 13.695 9.320 1.00 81.75 85 VAL A C 1
ATOM 627 O O . VAL A 1 85 ? -1.435 13.955 10.485 1.00 81.75 85 VAL A O 1
ATOM 630 N N . GLY A 1 86 ? -1.291 12.576 8.731 1.00 83.25 86 GLY A N 1
ATOM 631 C CA . GLY A 1 86 ? -0.433 11.581 9.395 1.00 83.25 86 GLY A CA 1
ATOM 632 C C . GLY A 1 86 ? -0.797 10.115 9.145 1.00 83.25 86 GLY A C 1
ATOM 633 O O . GLY A 1 86 ? -0.346 9.257 9.902 1.00 83.25 86 GLY A O 1
ATOM 634 N N . GLY A 1 87 ? -1.601 9.823 8.120 1.00 88.38 87 GLY A N 1
ATOM 635 C CA . GLY A 1 87 ? -1.994 8.466 7.745 1.00 88.38 87 GLY A CA 1
ATOM 636 C C . GLY A 1 87 ? -3.303 7.980 8.375 1.00 88.38 87 GLY A C 1
ATOM 637 O O . GLY A 1 87 ? -3.783 8.494 9.392 1.00 88.38 87 GLY A O 1
ATOM 638 N N . LEU A 1 88 ? -3.876 6.937 7.775 1.00 91.31 88 LEU A N 1
ATOM 639 C CA . LEU A 1 88 ? -5.039 6.210 8.278 1.00 91.31 88 LEU A CA 1
ATOM 640 C C . LEU A 1 88 ? -4.580 4.987 9.090 1.00 91.31 88 LEU A C 1
ATOM 642 O O . LEU A 1 88 ? -3.964 4.064 8.564 1.00 91.31 88 LEU A O 1
ATOM 646 N N . ARG A 1 89 ? -4.908 4.953 10.385 1.00 90.38 89 ARG A N 1
ATOM 647 C CA . ARG A 1 89 ? -4.588 3.823 11.273 1.00 90.38 89 ARG A CA 1
ATOM 648 C C . ARG A 1 89 ? -5.627 2.712 11.116 1.00 90.38 89 ARG A C 1
ATOM 650 O O . ARG A 1 89 ? -6.777 2.890 11.513 1.00 90.38 89 ARG A O 1
ATOM 657 N N . 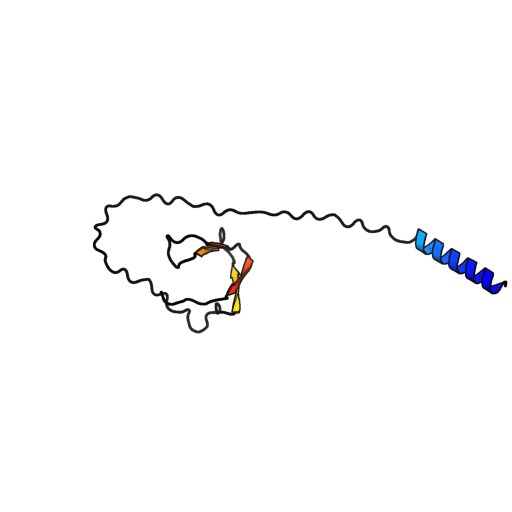LEU A 1 90 ? -5.217 1.565 10.583 1.00 89.12 90 LEU A N 1
ATOM 658 C CA . LEU A 1 90 ? -6.036 0.359 10.478 1.00 89.12 90 LEU A CA 1
ATOM 659 C C . LEU A 1 90 ? -5.790 -0.534 11.696 1.00 89.12 90 LEU A C 1
ATOM 661 O O . LEU A 1 90 ? -4.664 -0.970 11.952 1.00 89.12 90 LEU A O 1
ATOM 665 N N . ARG A 1 91 ? -6.855 -0.798 12.451 1.00 87.81 91 ARG A N 1
ATOM 666 C CA . ARG A 1 91 ? -6.826 -1.632 13.659 1.00 87.81 91 ARG A CA 1
ATOM 667 C C . ARG A 1 91 ? -7.306 -3.043 13.362 1.00 87.81 91 ARG A C 1
ATOM 669 O O . ARG A 1 91 ? -8.047 -3.255 12.401 1.00 87.81 91 ARG A O 1
ATOM 676 N N . TYR A 1 92 ? -6.856 -3.991 14.177 1.00 84.00 92 TYR A N 1
ATOM 677 C CA . TYR A 1 92 ? -7.259 -5.390 14.040 1.00 84.00 92 TYR A CA 1
ATOM 678 C C . TYR A 1 92 ? -8.737 -5.592 14.406 1.00 84.00 92 TYR A C 1
ATOM 680 O O . TYR A 1 92 ? -9.470 -6.263 13.681 1.00 84.00 92 TYR A O 1
ATOM 688 N N . GLU A 1 93 ? -9.185 -4.946 15.482 1.00 83.19 93 GLU A N 1
ATOM 689 C CA . GLU A 1 93 ? -10.581 -4.942 15.923 1.00 83.19 93 GLU A CA 1
ATOM 690 C C . GLU A 1 93 ? -11.181 -3.536 15.821 1.00 83.19 93 GLU A C 1
ATOM 692 O O . GLU A 1 93 ? -10.456 -2.536 15.896 1.00 83.19 93 GLU A O 1
ATOM 697 N N . PRO A 1 94 ? -12.515 -3.425 15.699 1.00 75.25 94 PRO A N 1
ATOM 698 C CA . PRO A 1 94 ? -13.228 -2.150 15.700 1.00 75.25 94 PRO A CA 1
ATOM 699 C C . PRO A 1 94 ? -13.324 -1.546 17.118 1.00 75.25 94 PRO A C 1
ATOM 701 O O . PRO A 1 94 ? -14.403 -1.177 17.573 1.00 75.25 94 PRO A O 1
ATOM 704 N N . ASN A 1 95 ? -12.200 -1.454 17.831 1.00 76.81 95 ASN A N 1
ATOM 705 C CA . ASN A 1 95 ? -12.099 -0.917 19.189 1.00 76.81 95 ASN A CA 1
ATOM 706 C C . ASN A 1 95 ? -10.944 0.100 19.293 1.00 76.81 95 ASN A C 1
ATOM 708 O O . ASN A 1 95 ? -9.933 -0.021 18.599 1.00 76.81 95 ASN A O 1
ATOM 712 N N . LEU A 1 96 ? -11.077 1.099 20.169 1.00 79.06 96 LEU A N 1
ATOM 713 C CA . LEU A 1 96 ? -10.073 2.154 20.380 1.00 79.06 96 LEU A CA 1
ATOM 714 C C . LEU A 1 96 ? -8.810 1.641 21.084 1.00 79.06 96 LEU A C 1
ATOM 716 O O . LEU A 1 96 ? -7.712 2.106 20.772 1.00 79.06 96 LEU A O 1
ATOM 720 N N . GLU A 1 97 ? -8.966 0.641 21.951 1.00 83.44 97 GLU A N 1
ATOM 721 C CA . GLU A 1 97 ? -7.862 -0.017 22.664 1.00 83.44 97 GLU A CA 1
ATOM 722 C C . GLU A 1 97 ? -7.168 -1.099 21.815 1.00 83.44 97 GLU A C 1
ATOM 724 O O . GLU A 1 97 ? -6.115 -1.607 22.190 1.00 83.44 97 GLU A O 1
ATOM 729 N N . SER A 1 98 ? -7.738 -1.463 20.658 1.00 82.75 98 SER A N 1
ATOM 730 C CA . SER A 1 98 ? -7.173 -2.501 19.788 1.00 82.75 98 SER A CA 1
ATOM 731 C C . SER A 1 98 ? -5.8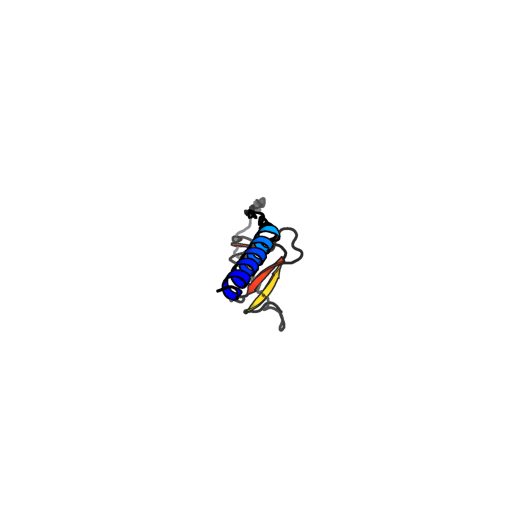66 -2.049 19.141 1.00 82.75 98 SER A C 1
ATOM 733 O O . SER A 1 98 ? -5.721 -0.889 18.753 1.00 82.75 98 SER A O 1
ATOM 735 N N . GLU A 1 99 ? -4.923 -2.969 18.955 1.00 88.50 99 GLU A N 1
ATOM 736 C CA . GLU A 1 99 ? -3.646 -2.671 18.317 1.00 88.50 99 GLU A CA 1
ATOM 737 C C . GLU A 1 99 ? -3.810 -2.161 16.872 1.00 88.50 99 GLU A C 1
ATOM 739 O O . GLU A 1 99 ? -4.624 -2.649 16.078 1.00 88.50 99 GLU A O 1
ATOM 744 N N . VAL A 1 100 ? -3.006 -1.149 16.526 1.00 88.94 100 VAL A N 1
ATOM 745 C CA . VAL A 1 100 ? -2.875 -0.664 15.149 1.00 88.94 100 VAL A CA 1
ATOM 746 C C . VAL A 1 100 ? -2.026 -1.668 14.381 1.00 88.94 100 VAL A C 1
ATOM 748 O O . VAL A 1 100 ? -0.819 -1.751 14.583 1.00 88.94 100 VAL A O 1
ATOM 751 N N . ASN A 1 101 ? -2.666 -2.4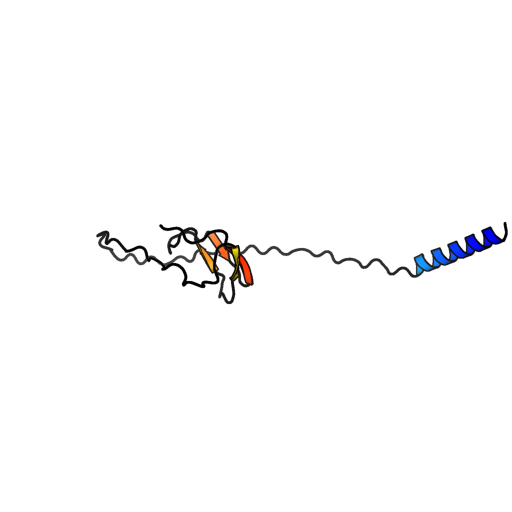12 13.486 1.00 89.31 101 ASN A N 1
ATOM 752 C CA . ASN A 1 101 ? -2.003 -3.398 12.640 1.00 89.31 101 ASN A CA 1
ATOM 753 C C . ASN A 1 101 ? -1.270 -2.741 11.461 1.00 89.31 101 ASN A C 1
ATOM 755 O O . ASN A 1 101 ? -0.269 -3.261 10.977 1.00 89.31 101 ASN A O 1
ATOM 759 N N . TYR A 1 102 ? -1.778 -1.607 10.970 1.00 91.44 102 TYR A N 1
ATOM 760 C CA . TYR A 1 102 ? -1.191 -0.931 9.819 1.00 91.44 102 TYR A CA 1
ATOM 761 C C . TYR A 1 102 ? -1.432 0.581 9.847 1.00 91.44 102 TYR A C 1
ATOM 763 O O . TYR A 1 102 ? -2.497 1.039 10.263 1.00 91.44 102 TYR A O 1
ATOM 771 N N . LEU A 1 103 ? -0.453 1.357 9.379 1.00 93.25 103 LEU A N 1
ATOM 772 C CA . LEU A 1 103 ? -0.575 2.797 9.158 1.00 93.25 103 LEU A CA 1
ATOM 773 C C . LEU A 1 103 ? -0.525 3.063 7.654 1.00 93.25 103 LEU A C 1
ATOM 775 O O . LEU A 1 103 ? 0.548 3.036 7.061 1.00 93.25 103 LEU A O 1
ATOM 779 N N . ALA A 1 104 ? -1.687 3.311 7.059 1.00 93.19 104 ALA A N 1
ATOM 780 C CA . ALA A 1 104 ? -1.807 3.606 5.641 1.00 93.19 104 ALA A CA 1
ATOM 781 C C . ALA A 1 104 ? -1.417 5.052 5.347 1.00 93.19 104 ALA A C 1
ATOM 783 O O . ALA A 1 104 ? -1.917 5.976 5.995 1.00 93.19 104 ALA A O 1
ATOM 784 N N . LEU A 1 105 ? -0.527 5.239 4.377 1.00 92.12 105 LEU A N 1
ATOM 785 C CA . LEU A 1 105 ? -0.015 6.555 4.014 1.00 92.12 105 LEU A CA 1
ATOM 786 C C . LEU A 1 105 ? -0.947 7.271 3.036 1.00 92.12 105 LEU A C 1
ATOM 788 O O . LEU A 1 105 ? -1.798 6.671 2.378 1.00 92.12 105 LEU A O 1
ATOM 792 N N . ASP A 1 106 ? -0.761 8.582 2.925 1.00 91.25 106 ASP A N 1
ATOM 793 C CA . ASP A 1 106 ? -1.456 9.365 1.913 1.00 91.25 106 ASP A CA 1
ATOM 794 C C . ASP A 1 106 ? -1.126 8.872 0.502 1.00 91.25 106 ASP A C 1
ATOM 796 O O . ASP A 1 106 ? 0.017 8.563 0.165 1.00 91.25 106 ASP A O 1
ATOM 800 N N . TYR A 1 107 ? -2.168 8.837 -0.324 1.00 91.94 107 TYR A N 1
ATOM 801 C CA . TYR A 1 107 ? -2.202 8.345 -1.698 1.00 91.94 107 TYR A CA 1
ATOM 802 C C . TYR A 1 107 ? -1.984 6.842 -1.873 1.00 91.94 107 TYR A C 1
ATOM 804 O O . TYR A 1 107 ? -1.940 6.371 -3.013 1.00 91.94 107 TYR A O 1
ATOM 812 N N . GLU A 1 108 ? -1.938 6.077 -0.783 1.00 92.75 108 GLU A N 1
ATOM 813 C CA . GLU A 1 108 ? -1.862 4.623 -0.836 1.00 92.75 108 GLU A CA 1
ATOM 814 C C . GLU A 1 108 ? -3.196 4.001 -1.278 1.00 92.75 108 GLU A C 1
ATOM 816 O O . GLU A 1 108 ? -4.277 4.457 -0.890 1.00 92.75 108 GLU A O 1
ATOM 821 N N . VAL A 1 109 ? -3.117 2.961 -2.115 1.00 93.62 109 VAL A N 1
ATOM 822 C CA . VAL A 1 109 ? -4.278 2.286 -2.706 1.00 93.62 109 VAL A CA 1
ATOM 823 C C . VAL A 1 109 ? -4.394 0.863 -2.168 1.00 93.62 109 VAL A C 1
ATOM 825 O O . VAL A 1 109 ? -3.475 0.060 -2.313 1.00 93.62 109 VAL A O 1
ATOM 828 N N . PHE A 1 110 ? -5.563 0.526 -1.624 1.00 92.94 110 PHE A N 1
ATOM 829 C CA . PHE A 1 110 ? -5.881 -0.796 -1.086 1.00 92.94 110 PHE A CA 1
ATOM 830 C C . PHE A 1 110 ? -6.983 -1.471 -1.887 1.00 92.94 110 PHE A C 1
ATOM 832 O O . PHE A 1 110 ? -7.909 -0.819 -2.366 1.00 92.94 110 PHE A O 1
ATOM 839 N N . VAL A 1 111 ? -6.925 -2.800 -1.955 1.00 93.31 111 VAL A N 1
ATOM 840 C CA . VAL A 1 111 ? -8.042 -3.628 -2.410 1.00 93.31 111 VAL A CA 1
ATOM 841 C C . VAL A 1 111 ? -8.803 -4.167 -1.205 1.00 93.31 111 VAL A C 1
ATOM 843 O O . VAL A 1 111 ? -8.230 -4.773 -0.296 1.00 93.31 111 VAL A O 1
ATOM 846 N N . VAL A 1 112 ? -10.115 -3.965 -1.191 1.00 90.88 112 VAL A N 1
ATOM 847 C CA . VAL A 1 112 ? -10.970 -4.466 -0.114 1.00 90.88 112 VAL A CA 1
ATOM 848 C C . VAL A 1 112 ? -11.167 -5.968 -0.306 1.00 90.88 112 VAL A C 1
ATOM 850 O O . VAL A 1 112 ? -11.913 -6.399 -1.179 1.00 90.88 112 VAL A O 1
ATOM 853 N N . GLN A 1 113 ? -10.513 -6.795 0.507 1.00 90.19 113 GLN A N 1
ATOM 854 C CA . GLN A 1 113 ? -10.614 -8.256 0.364 1.00 90.19 113 GLN A CA 1
ATOM 855 C C . GLN A 1 113 ? -11.796 -8.868 1.122 1.00 90.19 113 GLN A C 1
ATOM 857 O O . GLN A 1 113 ? -12.317 -9.908 0.726 1.00 90.19 113 GLN A O 1
ATOM 862 N N . LYS A 1 114 ? -12.218 -8.251 2.229 1.00 85.56 114 LYS A N 1
ATOM 863 C CA . LYS A 1 114 ? -13.308 -8.734 3.089 1.00 85.56 114 LYS A CA 1
ATOM 864 C C . LYS A 1 114 ? -14.131 -7.554 3.596 1.00 85.56 114 LYS A C 1
ATOM 866 O O . LYS A 1 114 ? -13.598 -6.460 3.750 1.00 85.56 114 LYS A O 1
ATOM 871 N N . GLY A 1 115 ? -15.425 -7.785 3.801 1.00 80.12 115 GLY A N 1
ATOM 872 C CA . GLY A 1 115 ? -16.344 -6.809 4.385 1.00 80.12 115 GLY A CA 1
ATOM 873 C C . GLY A 1 115 ? -16.463 -6.947 5.907 1.00 80.12 115 GLY A C 1
ATOM 874 O O . GLY A 1 115 ? -15.860 -7.858 6.486 1.00 80.12 115 GLY A O 1
ATOM 875 N N . PRO A 1 116 ? -17.252 -6.067 6.546 1.00 75.00 116 PRO A N 1
ATOM 876 C CA . PRO A 1 116 ? -17.590 -6.177 7.960 1.00 75.00 116 PRO A CA 1
ATOM 877 C C . PRO A 1 116 ? -18.162 -7.564 8.277 1.00 75.00 116 PRO A C 1
ATOM 879 O O . PRO A 1 116 ? -18.970 -8.096 7.515 1.00 75.00 116 PRO A O 1
ATOM 882 N N . ARG A 1 117 ? -17.721 -8.151 9.388 1.00 72.69 117 ARG A N 1
ATOM 883 C CA . ARG A 1 117 ? -18.315 -9.360 9.966 1.00 72.69 117 ARG A CA 1
ATOM 884 C C . ARG A 1 117 ? -19.136 -8.935 11.177 1.00 72.69 117 ARG A C 1
ATOM 886 O O . ARG A 1 117 ? -18.757 -7.972 11.839 1.00 72.69 117 ARG A O 1
ATOM 893 N N . GLU A 1 118 ? -20.241 -9.625 11.436 1.00 67.12 118 GLU A N 1
ATOM 894 C CA . GLU A 1 118 ? -20.958 -9.457 12.701 1.00 67.12 118 GLU A CA 1
ATOM 895 C C . GLU A 1 118 ? -20.024 -9.867 13.849 1.00 67.12 118 GLU A C 1
ATOM 897 O O . GLU A 1 118 ? -19.249 -10.820 13.704 1.00 67.12 118 GLU A O 1
ATOM 902 N N . ALA A 1 119 ? -20.037 -9.073 14.918 1.00 55.38 119 ALA A N 1
ATOM 903 C CA . ALA A 1 119 ? -19.278 -9.309 16.141 1.00 55.38 119 ALA A CA 1
ATOM 904 C C . ALA A 1 119 ? -20.118 -10.119 17.128 1.00 55.38 119 ALA A C 1
ATOM 906 O O . ALA A 1 119 ? -21.336 -9.838 17.208 1.00 55.38 119 ALA A O 1
#

pLDDT: mean 79.86, std 13.0, range [53.12, 97.12]